Protein AF-A0A936GNW3-F1 (afdb_monomer)

pLDDT: mean 88.38, std 9.4, range [48.5, 98.0]

Foldseek 3Di:
DVQLVVLVVVLVVVLVVLCVVLVDDCPPPLNVVLLVVLLQLLLPLQQPCCPAPVPDDPVRSVVSSVVSVVVSQVVCVVVVVHDDDPSSVVSSVSSSPSSNSSNNVVVVVVVVVVVPDD

Mean predicted aligned error: 5.16 Å

Structure (mmCIF, N/CA/C/O backbone):
data_AF-A0A936GNW3-F1
#
_entry.id   AF-A0A936GNW3-F1
#
loop_
_atom_site.group_PDB
_atom_site.id
_atom_site.type_symbol
_atom_site.label_atom_id
_atom_site.label_alt_id
_atom_site.label_comp_id
_atom_site.label_asym_id
_atom_site.label_entity_id
_atom_site.label_seq_id
_atom_site.pdbx_PDB_ins_code
_atom_site.Cartn_x
_atom_site.Cartn_y
_atom_site.Cartn_z
_atom_site.occupancy
_atom_site.B_iso_or_equiv
_atom_site.auth_seq_id
_atom_site.auth_comp_id
_atom_site.auth_asym_id
_atom_site.auth_atom_id
_atom_site.pdbx_PDB_model_num
ATOM 1 N N . MET A 1 1 ? -6.282 -8.555 16.806 1.00 75.00 1 MET A N 1
ATOM 2 C CA . MET A 1 1 ? -5.176 -9.126 16.009 1.00 75.00 1 MET A CA 1
ATOM 3 C C . MET A 1 1 ? -5.662 -10.049 14.905 1.00 75.00 1 MET A C 1
ATOM 5 O O . MET A 1 1 ? -5.214 -9.851 13.790 1.00 75.00 1 MET A O 1
ATOM 9 N N . LYS A 1 2 ? -6.605 -10.975 15.163 1.00 85.81 2 LYS A N 1
ATOM 10 C CA . LYS A 1 2 ? -7.101 -11.951 14.169 1.00 85.81 2 LYS A CA 1
ATOM 11 C C . LYS A 1 2 ? -7.364 -11.356 12.775 1.00 85.81 2 LYS A C 1
ATOM 13 O O . LYS A 1 2 ? -6.786 -11.836 11.815 1.00 85.81 2 LYS A O 1
ATOM 18 N N . PHE A 1 3 ? -8.138 -10.273 12.666 1.00 90.50 3 PHE A N 1
ATOM 19 C CA . PHE A 1 3 ? -8.446 -9.657 11.365 1.00 90.50 3 PHE A CA 1
ATOM 20 C C . PHE A 1 3 ? -7.242 -9.020 10.659 1.00 90.50 3 PHE A C 1
ATOM 22 O O . PHE A 1 3 ? -7.114 -9.160 9.450 1.00 90.50 3 PHE A O 1
ATOM 29 N N . VAL A 1 4 ? -6.331 -8.378 11.399 1.00 92.56 4 VAL A N 1
ATOM 30 C CA . VAL A 1 4 ? -5.089 -7.819 10.832 1.00 92.56 4 VAL A CA 1
ATOM 31 C C . VAL A 1 4 ? -4.198 -8.947 10.311 1.00 92.56 4 VAL A C 1
ATOM 33 O O . VAL A 1 4 ? -3.705 -8.878 9.192 1.00 92.56 4 VAL A O 1
ATOM 36 N N . SER A 1 5 ? -4.045 -10.021 11.092 1.00 93.81 5 SER A N 1
ATOM 37 C CA . SER A 1 5 ? -3.288 -11.208 10.686 1.00 93.81 5 SER A CA 1
ATOM 38 C C . SER A 1 5 ? -3.907 -11.884 9.462 1.00 93.81 5 SER A C 1
ATOM 40 O O . SER A 1 5 ? -3.181 -12.239 8.542 1.00 93.81 5 SER A O 1
ATOM 42 N N . ILE A 1 6 ? -5.238 -12.008 9.410 1.00 95.25 6 ILE A N 1
ATOM 43 C CA . ILE A 1 6 ? -5.952 -12.542 8.241 1.00 95.25 6 ILE A CA 1
ATOM 44 C C . ILE A 1 6 ? -5.699 -11.658 7.017 1.00 95.25 6 ILE A C 1
ATOM 46 O O . ILE A 1 6 ? -5.341 -12.184 5.971 1.00 95.25 6 ILE A O 1
ATOM 50 N N . ALA A 1 7 ? -5.811 -10.333 7.138 1.00 95.56 7 ALA A N 1
ATOM 51 C CA . ALA A 1 7 ? -5.560 -9.414 6.028 1.00 95.56 7 ALA A CA 1
ATOM 52 C C . ALA A 1 7 ? -4.109 -9.478 5.519 1.00 95.56 7 ALA A C 1
ATOM 54 O O . ALA A 1 7 ? -3.871 -9.390 4.315 1.00 95.56 7 ALA A O 1
ATOM 55 N N . LEU A 1 8 ? -3.135 -9.680 6.412 1.00 95.50 8 LEU A N 1
ATOM 56 C CA . LEU A 1 8 ? -1.741 -9.907 6.030 1.00 95.50 8 LEU A CA 1
ATOM 57 C C . LEU A 1 8 ? -1.560 -11.246 5.305 1.00 95.50 8 LEU A C 1
ATOM 59 O O . LEU A 1 8 ? -0.960 -11.275 4.238 1.00 95.50 8 LEU A O 1
ATOM 63 N N . VAL A 1 9 ? -2.103 -12.344 5.834 1.00 96.56 9 VAL A N 1
ATOM 64 C CA . VAL A 1 9 ? -1.969 -13.676 5.216 1.00 96.56 9 VAL A CA 1
ATOM 65 C C . VAL A 1 9 ? -2.674 -13.735 3.863 1.00 96.56 9 VAL A C 1
ATOM 67 O O . VAL A 1 9 ? -2.085 -14.182 2.884 1.00 96.56 9 VAL A O 1
ATOM 70 N N . VAL A 1 10 ? -3.912 -13.246 3.785 1.00 96.38 10 VAL A N 1
ATOM 71 C CA . VAL A 1 10 ? -4.685 -13.193 2.536 1.00 96.38 10 VAL A CA 1
ATOM 72 C C . VAL A 1 10 ? -3.960 -12.341 1.502 1.00 96.38 10 VAL A C 1
ATOM 74 O O . VAL A 1 10 ? -3.841 -12.756 0.354 1.00 96.38 10 VAL A O 1
ATOM 77 N N . GLY A 1 11 ? -3.414 -11.190 1.897 1.00 95.81 11 GLY A N 1
ATOM 78 C CA . GLY A 1 11 ? -2.621 -10.379 0.982 1.00 95.81 11 GLY A CA 1
ATOM 79 C C . GLY A 1 11 ? -1.290 -11.020 0.586 1.00 95.81 11 GLY A C 1
ATOM 80 O O . GLY A 1 11 ? -0.865 -10.870 -0.547 1.00 95.81 11 GLY A O 1
ATOM 81 N N . LEU A 1 12 ? -0.641 -11.821 1.427 1.00 95.50 12 LEU A N 1
ATOM 82 C CA . LEU A 1 12 ? 0.534 -12.582 0.982 1.00 95.50 12 LEU A CA 1
ATOM 83 C C . LEU A 1 12 ? 0.163 -13.661 -0.047 1.00 95.50 12 LEU A C 1
ATOM 85 O O . LEU A 1 12 ? 0.873 -13.843 -1.035 1.00 95.50 12 LEU A O 1
ATOM 89 N N . ILE A 1 13 ? -0.974 -14.336 0.142 1.00 96.62 13 ILE A N 1
ATOM 90 C CA . ILE A 1 13 ? -1.494 -15.322 -0.816 1.00 96.62 13 ILE A CA 1
ATOM 91 C C . ILE A 1 13 ? -1.839 -14.644 -2.147 1.00 96.62 13 ILE A C 1
ATOM 93 O O . ILE A 1 13 ? -1.422 -15.108 -3.204 1.00 96.62 13 ILE A O 1
ATOM 97 N N . LEU A 1 14 ? -2.573 -13.531 -2.114 1.00 95.25 14 LEU A N 1
ATOM 98 C CA . LEU A 1 14 ? -2.923 -12.781 -3.322 1.00 95.25 14 LEU A CA 1
ATOM 99 C C . LEU A 1 14 ? -1.684 -12.203 -4.006 1.00 95.25 14 LEU A C 1
ATOM 101 O O . LEU A 1 14 ? -1.590 -12.257 -5.229 1.00 95.25 14 LEU A O 1
ATOM 105 N N . LEU A 1 15 ? -0.711 -11.726 -3.228 1.00 93.81 15 LEU A N 1
ATOM 106 C CA . LEU A 1 15 ? 0.561 -11.234 -3.739 1.00 93.81 15 LEU A CA 1
ATOM 107 C C . LEU A 1 15 ? 1.259 -12.320 -4.566 1.00 93.81 15 LEU A C 1
ATOM 109 O O . LEU A 1 15 ? 1.669 -12.036 -5.684 1.00 93.81 15 LEU A O 1
ATOM 113 N N . TYR A 1 16 ? 1.318 -13.565 -4.084 1.00 93.31 16 TYR A N 1
ATOM 114 C CA . TYR A 1 16 ? 1.871 -14.684 -4.858 1.00 93.31 16 TYR A CA 1
ATOM 115 C C . TYR A 1 16 ? 1.215 -14.824 -6.244 1.00 93.31 16 TYR A C 1
ATOM 117 O O . TYR A 1 16 ? 1.916 -14.923 -7.253 1.00 93.31 16 TYR A O 1
ATOM 125 N N . PHE A 1 17 ? -0.118 -14.762 -6.317 1.00 94.44 17 PHE A N 1
ATOM 126 C CA . PHE A 1 17 ? -0.837 -14.842 -7.592 1.00 94.44 17 PHE A CA 1
ATOM 127 C C . PHE A 1 17 ? -0.594 -13.628 -8.491 1.00 94.44 17 PHE A C 1
ATOM 129 O O . PHE A 1 17 ? -0.414 -13.797 -9.694 1.00 94.44 17 PHE A O 1
ATOM 136 N N . VAL A 1 18 ? -0.553 -12.418 -7.926 1.00 93.19 18 VAL A N 1
ATOM 137 C CA . VAL A 1 18 ? -0.265 -11.185 -8.675 1.00 93.19 18 VAL A CA 1
ATOM 138 C C . VAL A 1 18 ? 1.125 -11.256 -9.306 1.00 93.19 18 VAL A C 1
ATOM 140 O O . VAL A 1 18 ? 1.280 -10.939 -10.481 1.00 93.19 18 VAL A O 1
ATOM 143 N N . ILE A 1 19 ? 2.126 -11.731 -8.564 1.00 90.88 19 ILE A N 1
ATOM 144 C CA . ILE A 1 19 ? 3.499 -11.891 -9.061 1.00 90.88 19 ILE A CA 1
ATOM 145 C C . ILE A 1 19 ? 3.548 -12.892 -10.206 1.00 90.88 19 ILE A C 1
ATOM 147 O O . ILE A 1 19 ? 4.131 -12.604 -11.249 1.00 90.88 19 ILE A O 1
ATOM 151 N N . ALA A 1 20 ? 2.922 -14.055 -10.016 1.00 91.12 20 ALA A N 1
ATOM 152 C CA . ALA A 1 20 ? 2.885 -15.103 -11.026 1.00 91.12 20 ALA A CA 1
ATOM 153 C C . ALA A 1 20 ? 2.166 -14.635 -12.303 1.00 91.12 20 ALA A C 1
ATOM 155 O O . ALA A 1 20 ? 2.641 -14.896 -13.407 1.00 91.12 20 A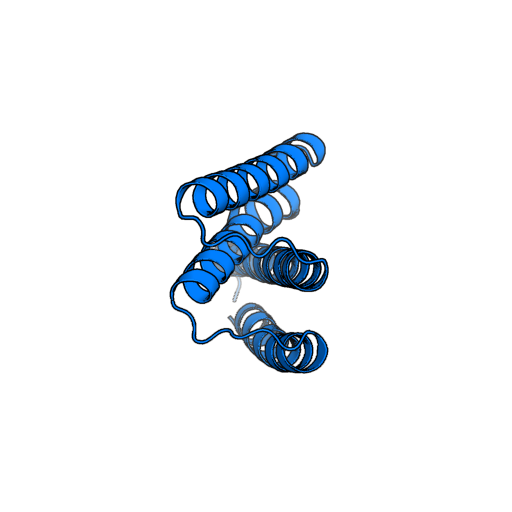LA A O 1
ATOM 156 N N . ALA A 1 21 ? 1.054 -13.909 -12.160 1.00 92.06 21 ALA A N 1
ATOM 157 C CA . ALA A 1 21 ? 0.267 -13.401 -13.280 1.00 92.06 21 ALA A CA 1
ATOM 158 C C . ALA A 1 21 ? 0.990 -12.290 -14.055 1.00 92.06 21 ALA A C 1
ATOM 160 O O . ALA A 1 21 ? 0.963 -12.277 -15.284 1.00 92.06 21 ALA A O 1
ATOM 161 N N . LEU A 1 22 ? 1.648 -11.374 -13.341 1.00 89.06 22 LEU A N 1
ATOM 162 C CA . LEU A 1 22 ? 2.309 -10.200 -13.916 1.00 89.06 22 LEU A CA 1
ATOM 163 C C . LEU A 1 22 ? 3.790 -10.431 -14.250 1.00 89.06 22 LEU A C 1
ATOM 165 O O . LEU A 1 22 ? 4.434 -9.543 -14.800 1.00 89.06 22 LEU A O 1
ATOM 169 N N . LYS A 1 23 ? 4.332 -11.616 -13.932 1.00 87.19 23 LYS A N 1
ATOM 170 C CA . LYS A 1 23 ? 5.737 -12.008 -14.153 1.00 87.19 23 LYS A CA 1
ATOM 171 C C . LYS A 1 23 ? 6.736 -11.008 -13.555 1.00 87.19 23 LYS A C 1
ATOM 173 O O . LYS A 1 23 ? 7.749 -10.680 -14.170 1.00 87.19 23 LYS A O 1
ATOM 178 N N . ILE A 1 24 ? 6.435 -10.515 -12.355 1.00 83.38 24 ILE A N 1
ATOM 179 C CA . ILE A 1 24 ? 7.248 -9.503 -11.671 1.00 83.38 24 ILE A CA 1
ATOM 180 C C . ILE A 1 24 ? 8.416 -10.166 -10.943 1.00 83.38 24 ILE A C 1
ATOM 182 O O . ILE A 1 24 ? 8.227 -11.128 -10.201 1.00 83.38 24 ILE A O 1
ATOM 186 N N . ASP A 1 25 ? 9.616 -9.614 -11.106 1.00 81.50 25 ASP A N 1
ATOM 187 C CA . ASP A 1 25 ? 10.775 -10.002 -10.306 1.00 81.50 25 ASP A CA 1
ATOM 188 C C . ASP A 1 25 ? 10.827 -9.183 -9.009 1.00 81.50 25 ASP A C 1
ATOM 190 O O . ASP A 1 25 ? 11.201 -8.010 -8.997 1.00 81.50 25 ASP A O 1
ATOM 194 N N . LEU A 1 26 ? 10.405 -9.809 -7.912 1.00 72.19 26 LEU A N 1
ATOM 195 C CA . LEU A 1 26 ? 10.314 -9.177 -6.594 1.00 72.19 26 LEU A CA 1
ATOM 196 C C . LEU A 1 26 ? 11.597 -9.259 -5.774 1.00 72.19 26 LEU A C 1
ATOM 198 O O . LEU A 1 26 ? 11.722 -8.549 -4.779 1.00 72.19 26 LEU A O 1
ATOM 202 N N . PHE A 1 27 ? 12.531 -10.128 -6.159 1.00 74.62 27 PHE A N 1
ATOM 203 C CA . PHE A 1 27 ? 13.776 -10.305 -5.414 1.00 74.62 27 PHE A CA 1
ATOM 204 C C . PHE A 1 27 ? 14.831 -9.257 -5.779 1.00 74.62 27 PHE A C 1
ATOM 206 O O . PHE A 1 27 ? 15.899 -9.221 -5.169 1.00 74.62 27 PHE A O 1
ATOM 213 N N . ASN A 1 28 ? 14.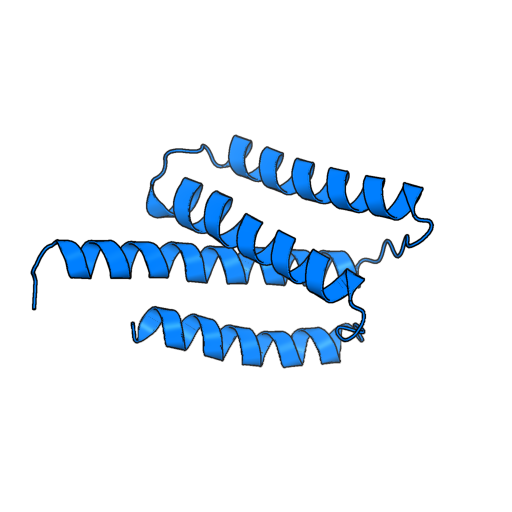512 -8.345 -6.702 1.00 83.06 28 ASN A N 1
ATOM 214 C CA . ASN A 1 28 ? 15.249 -7.102 -6.853 1.00 83.06 28 ASN A CA 1
ATOM 215 C C . ASN A 1 28 ? 15.013 -6.197 -5.627 1.00 83.06 28 ASN A C 1
ATOM 217 O O . ASN A 1 28 ? 13.877 -5.867 -5.278 1.00 83.06 28 ASN A O 1
ATOM 221 N N . TRP A 1 29 ? 16.107 -5.755 -5.005 1.00 83.94 29 TRP A N 1
ATOM 222 C CA . TRP A 1 29 ? 16.105 -4.825 -3.876 1.00 83.94 29 TRP A CA 1
ATOM 223 C C . TRP A 1 29 ? 15.293 -3.552 -4.150 1.00 83.94 29 TRP A C 1
ATOM 225 O O . TRP A 1 29 ? 14.554 -3.084 -3.284 1.00 83.94 29 TRP A O 1
ATOM 235 N N . GLU A 1 30 ? 15.370 -3.025 -5.372 1.00 82.81 30 GLU A N 1
ATOM 236 C CA . GLU A 1 30 ? 14.605 -1.846 -5.786 1.00 82.81 30 GLU A CA 1
ATOM 237 C C . GLU A 1 30 ? 13.102 -2.114 -5.760 1.00 82.81 30 GLU A C 1
ATOM 239 O O . GLU A 1 30 ? 12.348 -1.314 -5.204 1.00 82.81 30 GLU A O 1
ATOM 244 N N . MET A 1 31 ? 12.661 -3.267 -6.276 1.00 85.75 31 MET A N 1
ATOM 245 C CA . MET A 1 31 ? 11.247 -3.641 -6.243 1.00 85.75 31 MET A CA 1
ATOM 246 C C . MET A 1 31 ? 10.747 -3.836 -4.822 1.00 85.75 31 MET A C 1
ATOM 248 O O . MET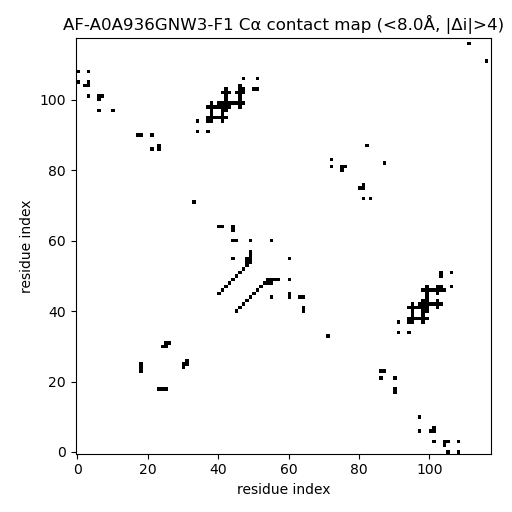 A 1 31 ? 9.616 -3.461 -4.523 1.00 85.75 31 MET A O 1
ATOM 252 N N . LEU A 1 32 ? 11.570 -4.371 -3.922 1.00 88.25 32 LEU A N 1
ATOM 253 C CA . LEU A 1 32 ? 11.193 -4.537 -2.521 1.00 88.25 32 LEU A CA 1
ATOM 254 C C . LEU A 1 32 ? 10.973 -3.174 -1.841 1.00 88.25 32 LEU A C 1
ATOM 256 O O . LEU A 1 32 ? 9.973 -2.994 -1.141 1.00 88.25 32 LEU A O 1
ATOM 260 N N . ILE A 1 33 ? 11.839 -2.192 -2.118 1.00 88.00 33 ILE A N 1
ATOM 261 C CA . ILE A 1 33 ? 11.674 -0.809 -1.645 1.00 88.00 33 ILE A CA 1
ATOM 262 C C . ILE A 1 33 ? 10.389 -0.188 -2.206 1.00 88.00 33 ILE A C 1
ATOM 264 O O . ILE A 1 33 ? 9.570 0.299 -1.425 1.00 88.00 33 ILE A O 1
ATOM 268 N N . HIS A 1 34 ? 10.169 -0.261 -3.522 1.00 88.44 34 HIS A N 1
ATOM 269 C CA . HIS A 1 34 ? 8.956 0.248 -4.176 1.00 88.44 34 HIS A CA 1
ATOM 270 C C . HIS A 1 34 ? 7.691 -0.368 -3.571 1.00 88.44 34 HIS A C 1
ATOM 272 O O . HIS A 1 34 ? 6.732 0.323 -3.224 1.00 88.44 34 HIS A O 1
ATOM 278 N N . SER A 1 35 ? 7.705 -1.685 -3.378 1.00 91.31 35 SER A N 1
ATOM 279 C CA . SER A 1 35 ? 6.606 -2.437 -2.770 1.00 91.31 35 SER A CA 1
ATOM 280 C C . SER A 1 35 ? 6.319 -1.954 -1.352 1.00 91.31 35 SER A C 1
ATOM 282 O O . SER A 1 35 ? 5.162 -1.719 -1.002 1.00 91.31 35 SER A O 1
ATOM 284 N N . GLY A 1 36 ? 7.368 -1.754 -0.550 1.00 92.56 36 GLY A N 1
ATOM 285 C CA . GLY A 1 36 ? 7.266 -1.224 0.805 1.00 92.56 36 GLY A CA 1
ATOM 286 C C . GLY A 1 36 ? 6.677 0.185 0.832 1.00 92.56 36 GLY A C 1
ATOM 287 O O . GLY A 1 36 ? 5.699 0.423 1.541 1.00 92.56 36 GLY A O 1
ATOM 288 N N . ILE A 1 37 ? 7.210 1.106 0.024 1.00 92.44 37 ILE A N 1
ATOM 289 C CA . ILE A 1 37 ? 6.721 2.490 -0.062 1.00 92.44 37 ILE A CA 1
ATOM 290 C C . ILE A 1 37 ? 5.243 2.508 -0.449 1.00 92.44 37 ILE A C 1
ATOM 292 O O . ILE A 1 37 ? 4.444 3.163 0.222 1.00 92.44 37 ILE A O 1
ATOM 296 N N . ARG A 1 38 ? 4.845 1.755 -1.480 1.00 93.94 38 ARG A N 1
ATOM 297 C CA . ARG A 1 38 ? 3.454 1.699 -1.958 1.00 93.94 38 ARG A CA 1
ATOM 298 C C . ARG A 1 38 ? 2.521 1.079 -0.921 1.00 93.94 38 ARG A C 1
ATOM 300 O O . ARG A 1 38 ? 1.442 1.614 -0.674 1.00 93.94 38 ARG A O 1
ATOM 307 N N . PHE A 1 39 ? 2.956 0.020 -0.241 1.00 96.81 39 PHE A N 1
ATOM 308 C CA . PHE A 1 39 ? 2.204 -0.569 0.865 1.00 96.81 39 PHE A CA 1
ATOM 309 C C . PHE A 1 39 ? 1.989 0.428 2.009 1.00 96.81 39 PHE A C 1
ATOM 311 O O . PHE A 1 39 ? 0.854 0.649 2.427 1.00 96.81 39 PHE A O 1
ATOM 318 N N . PHE A 1 40 ? 3.050 1.076 2.500 1.00 96.25 40 PHE A N 1
ATOM 319 C CA . PHE A 1 40 ? 2.944 2.023 3.614 1.00 96.25 40 PHE A CA 1
ATOM 320 C C . PHE A 1 40 ? 2.205 3.308 3.234 1.00 96.25 40 PHE A C 1
ATOM 322 O O . PHE A 1 40 ? 1.467 3.854 4.053 1.00 96.25 40 PHE A O 1
ATOM 329 N N . THR A 1 41 ? 2.325 3.749 1.984 1.00 95.75 41 THR A N 1
ATOM 330 C CA . THR A 1 41 ? 1.520 4.836 1.412 1.00 95.75 41 THR A CA 1
ATOM 331 C C . THR A 1 41 ? 0.036 4.492 1.506 1.00 95.75 41 THR A C 1
ATOM 333 O O . THR A 1 41 ? -0.748 5.266 2.059 1.00 95.75 41 THR A O 1
ATOM 336 N N . GLY A 1 42 ? -0.349 3.297 1.051 1.00 96.56 42 GLY A N 1
ATOM 337 C CA . GLY A 1 42 ? -1.715 2.799 1.179 1.00 96.56 42 GLY A CA 1
ATOM 338 C C . GLY A 1 42 ? -2.148 2.713 2.639 1.00 96.56 42 GLY A C 1
ATOM 339 O O . GLY A 1 42 ? -3.203 3.221 3.006 1.00 96.56 42 GLY A O 1
ATOM 340 N N . PHE A 1 43 ? -1.304 2.141 3.496 1.00 97.44 43 PHE A N 1
ATOM 341 C CA . PHE A 1 43 ? -1.565 1.968 4.923 1.00 97.44 43 PHE A CA 1
ATOM 342 C C . PHE A 1 43 ? -1.847 3.291 5.636 1.00 97.44 43 PHE A C 1
ATOM 344 O O . PHE A 1 43 ? -2.881 3.427 6.288 1.00 97.44 43 PHE A O 1
ATOM 351 N N . ILE A 1 44 ? -0.955 4.274 5.502 1.00 96.12 44 ILE A N 1
ATOM 352 C CA . ILE A 1 44 ? -1.020 5.527 6.256 1.00 96.12 44 ILE A CA 1
ATOM 353 C C . ILE A 1 44 ? -2.028 6.489 5.623 1.00 96.12 44 ILE A C 1
ATOM 355 O O . ILE A 1 44 ? -2.914 6.987 6.315 1.00 96.12 44 ILE A O 1
ATOM 359 N N . ILE A 1 45 ? -1.916 6.763 4.322 1.00 95.38 45 ILE A N 1
ATOM 360 C CA . ILE A 1 45 ? -2.696 7.832 3.680 1.00 95.38 45 ILE A CA 1
ATOM 361 C C . ILE A 1 45 ? -4.131 7.376 3.429 1.00 95.38 45 ILE A C 1
ATOM 363 O O . 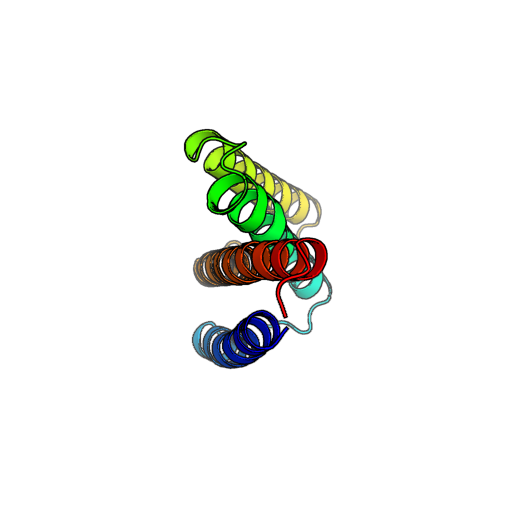ILE A 1 45 ? -5.074 8.098 3.761 1.00 95.38 45 ILE A O 1
ATOM 367 N N . LEU A 1 46 ? -4.311 6.179 2.863 1.00 95.00 46 LEU A N 1
ATOM 368 C CA . LEU A 1 46 ? -5.641 5.670 2.530 1.00 95.00 46 LEU A CA 1
ATOM 369 C C . LEU A 1 46 ? -6.281 4.955 3.720 1.00 95.00 46 LEU A C 1
ATOM 371 O O . LEU A 1 46 ? -7.380 5.321 4.121 1.00 95.00 46 LEU A O 1
ATOM 375 N N . GLY A 1 47 ? -5.598 3.974 4.310 1.00 94.75 47 GLY A N 1
ATOM 376 C CA . GLY A 1 47 ? -6.128 3.162 5.406 1.00 94.75 47 GLY A CA 1
ATOM 377 C C . GLY A 1 47 ? -6.439 3.981 6.654 1.00 94.75 47 GLY A C 1
ATOM 378 O O . GLY A 1 47 ? -7.576 4.002 7.124 1.00 94.75 47 GLY A O 1
ATOM 379 N N . ILE A 1 48 ? -5.432 4.678 7.181 1.00 94.88 48 ILE A N 1
ATOM 380 C CA . ILE A 1 48 ? -5.576 5.472 8.406 1.00 94.88 48 ILE A CA 1
ATOM 381 C C . ILE A 1 48 ? -6.183 6.842 8.103 1.00 94.88 48 ILE A C 1
ATOM 383 O O . ILE A 1 48 ? -7.210 7.194 8.677 1.00 94.88 48 ILE A O 1
ATOM 387 N N . GLY A 1 49 ? -5.555 7.621 7.221 1.00 92.69 49 GLY A N 1
ATOM 388 C CA . GLY A 1 49 ? -5.893 9.029 7.009 1.00 92.69 49 GLY A CA 1
ATOM 389 C C . GLY A 1 49 ? -7.274 9.255 6.395 1.00 92.69 49 GLY A C 1
ATOM 390 O O . GLY A 1 49 ? -8.032 10.097 6.884 1.00 92.69 49 GLY A O 1
ATOM 391 N N . TYR A 1 50 ? -7.600 8.506 5.339 1.00 93.38 50 TYR A N 1
ATOM 392 C CA . TYR A 1 50 ? -8.875 8.625 4.632 1.00 93.38 50 TYR A CA 1
ATOM 393 C C . TYR A 1 50 ? -9.965 7.718 5.217 1.00 93.38 50 TYR A C 1
ATOM 395 O O . TYR A 1 50 ? -10.958 8.229 5.725 1.00 93.38 50 TYR A O 1
ATOM 403 N N . PHE A 1 51 ? -9.794 6.392 5.175 1.00 92.19 51 PHE A N 1
ATOM 404 C CA . PHE A 1 51 ? -10.863 5.443 5.509 1.00 92.19 51 PHE A CA 1
ATOM 405 C C . PHE A 1 51 ? -11.210 5.386 6.997 1.00 92.19 51 PHE A C 1
ATOM 407 O O . PHE A 1 51 ? -12.368 5.157 7.338 1.00 92.19 51 PHE A O 1
ATOM 414 N N . TYR A 1 52 ? -10.229 5.534 7.890 1.00 92.81 52 TYR A N 1
ATOM 415 C CA . TYR A 1 52 ? -10.477 5.427 9.326 1.00 92.81 52 TYR A CA 1
ATOM 416 C C . TYR A 1 52 ? -10.709 6.791 9.991 1.00 92.81 52 TYR A C 1
ATOM 418 O O . TYR A 1 52 ? -11.790 7.054 10.517 1.00 92.81 52 TYR A O 1
ATOM 426 N N . GLU A 1 53 ? -9.705 7.671 9.977 1.00 90.56 53 GLU A N 1
ATOM 427 C CA . GLU A 1 53 ? -9.756 8.964 10.672 1.00 90.56 53 GLU A CA 1
ATOM 428 C C . GLU A 1 53 ? -10.625 9.998 9.942 1.00 90.56 53 GLU A C 1
ATOM 430 O O . GLU A 1 53 ? -11.035 10.976 10.561 1.00 90.56 53 GLU A O 1
ATOM 435 N N . HIS A 1 54 ? -10.880 9.818 8.639 1.00 91.25 54 HIS A N 1
ATOM 436 C CA . HIS A 1 54 ? -11.584 10.787 7.785 1.00 91.25 54 HIS A CA 1
ATOM 437 C C . HIS A 1 54 ? -10.981 12.209 7.842 1.00 91.25 54 HIS A C 1
ATOM 439 O O . HIS A 1 54 ? -11.664 13.202 7.594 1.00 91.25 54 HIS A O 1
ATOM 445 N N . LYS A 1 55 ? -9.685 12.316 8.169 1.00 90.06 55 LYS A N 1
ATOM 446 C CA . LYS A 1 55 ? -8.961 13.590 8.332 1.00 90.06 55 LYS A CA 1
ATOM 447 C C . LYS A 1 55 ? -8.468 14.166 7.011 1.00 90.06 55 LYS A C 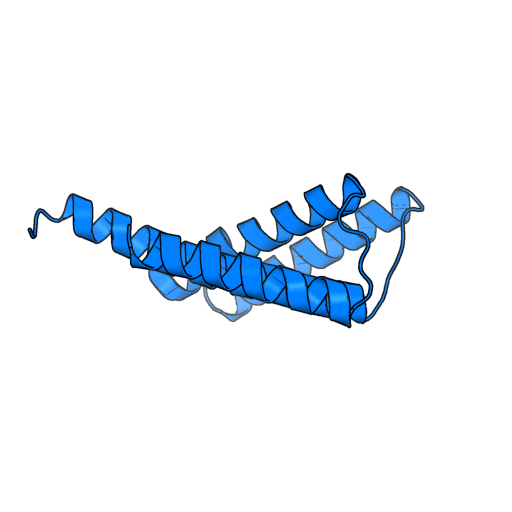1
ATOM 449 O O . LYS A 1 55 ? -8.242 15.369 6.913 1.00 90.06 55 LYS A O 1
ATOM 454 N N . ILE A 1 56 ? -8.283 13.314 6.007 1.00 89.69 56 ILE A N 1
ATOM 455 C CA . ILE A 1 56 ? -7.826 13.704 4.674 1.00 89.69 56 ILE A CA 1
ATOM 456 C C . ILE A 1 56 ? -8.984 13.491 3.704 1.00 89.69 56 ILE A C 1
ATOM 458 O O . ILE A 1 56 ? -9.609 12.436 3.708 1.00 89.69 56 ILE A O 1
ATOM 462 N N . GLN A 1 57 ? -9.290 14.482 2.867 1.00 90.75 57 GLN A N 1
ATOM 463 C CA . GLN A 1 57 ? -10.300 14.317 1.820 1.00 90.75 57 GLN A CA 1
ATOM 464 C C . GLN A 1 57 ? -9.807 13.340 0.749 1.00 90.75 57 GLN A C 1
ATOM 466 O O . GLN A 1 57 ? -8.640 13.396 0.369 1.00 90.75 57 GLN A O 1
ATOM 471 N N . LEU A 1 58 ? -10.712 12.542 0.166 1.00 87.06 58 LEU A N 1
ATOM 472 C CA . LEU A 1 58 ? -10.369 11.576 -0.889 1.00 87.06 58 LEU A CA 1
ATOM 473 C C . LEU A 1 58 ? -9.546 12.205 -2.021 1.00 87.06 58 LEU A C 1
ATOM 475 O O . LEU A 1 58 ? -8.553 11.629 -2.450 1.00 87.06 58 LEU A O 1
ATOM 479 N N . LYS A 1 59 ? -9.929 13.406 -2.477 1.00 91.75 59 LYS A N 1
ATOM 480 C CA . LYS A 1 59 ? -9.204 14.132 -3.532 1.00 91.75 59 LYS A CA 1
ATOM 481 C C . LYS A 1 59 ? -7.746 14.383 -3.144 1.00 91.75 59 LYS A C 1
ATOM 483 O O . LYS A 1 59 ? -6.852 14.130 -3.939 1.00 91.75 59 LYS A O 1
ATOM 488 N N . ILE A 1 60 ? -7.515 14.839 -1.913 1.00 91.69 60 ILE A N 1
ATOM 489 C CA . ILE A 1 60 ? -6.173 15.106 -1.386 1.00 91.69 60 ILE A CA 1
ATOM 490 C C . ILE A 1 60 ? -5.398 13.794 -1.249 1.00 91.69 60 ILE A C 1
ATOM 492 O O . ILE A 1 60 ? -4.249 13.731 -1.667 1.00 91.69 60 ILE A O 1
ATOM 496 N N . SER A 1 61 ? -6.025 12.732 -0.740 1.00 89.06 61 SER A N 1
ATOM 497 C CA . SER A 1 61 ? -5.393 11.414 -0.645 1.00 89.06 61 SER A CA 1
ATOM 498 C C . SER A 1 61 ? -4.982 10.869 -2.012 1.00 89.06 61 SER A C 1
ATOM 500 O O . SER A 1 61 ? -3.876 10.358 -2.146 1.00 89.06 61 SER A O 1
ATOM 502 N N . ILE A 1 62 ? -5.826 11.023 -3.037 1.00 91.38 62 ILE A N 1
ATOM 503 C CA . ILE A 1 62 ? -5.494 10.643 -4.415 1.00 91.38 62 ILE A CA 1
ATOM 504 C C . ILE A 1 62 ? -4.308 11.469 -4.922 1.00 91.38 62 ILE A C 1
ATOM 506 O O . ILE A 1 62 ? -3.369 10.890 -5.457 1.00 91.38 62 ILE A O 1
ATOM 510 N N . TYR A 1 63 ? -4.299 12.790 -4.714 1.00 92.81 63 TYR A N 1
ATOM 511 C CA . TYR A 1 63 ? -3.165 13.627 -5.119 1.00 92.81 63 TYR A CA 1
ATOM 512 C C . TYR A 1 63 ? -1.869 13.266 -4.395 1.00 92.81 63 TYR A C 1
ATOM 514 O O . TYR A 1 63 ? -0.817 13.265 -5.023 1.00 92.81 63 TYR A O 1
ATOM 522 N N . LEU A 1 64 ? -1.927 12.919 -3.108 1.00 91.25 64 LEU A N 1
ATOM 523 C CA . LEU A 1 64 ? -0.757 12.464 -2.358 1.00 91.25 64 LEU A CA 1
ATOM 524 C C . LEU A 1 64 ? -0.235 11.126 -2.885 1.00 91.25 64 LEU A C 1
ATOM 526 O O . LEU A 1 64 ? 0.965 10.984 -3.089 1.00 91.25 64 LEU A O 1
ATOM 530 N N . VAL A 1 65 ? -1.123 10.162 -3.142 1.00 92.56 65 VAL A N 1
ATOM 531 C CA . VAL A 1 65 ? -0.744 8.854 -3.699 1.00 92.56 65 VAL A CA 1
ATOM 532 C C . VAL A 1 65 ? -0.144 9.011 -5.096 1.00 92.56 65 VAL A C 1
ATOM 534 O O . VAL A 1 65 ? 0.921 8.460 -5.357 1.00 92.56 65 VAL A O 1
ATOM 537 N N . LEU A 1 66 ? -0.787 9.789 -5.972 1.00 90.38 66 LEU A N 1
ATOM 538 C CA . LEU A 1 66 ? -0.277 10.071 -7.316 1.00 90.38 66 LEU A CA 1
ATOM 539 C C . LEU A 1 66 ? 1.045 10.839 -7.268 1.00 90.38 66 LEU A C 1
ATOM 541 O O . LEU A 1 66 ? 1.959 10.512 -8.012 1.00 90.38 66 LEU A O 1
ATOM 545 N N . GLY A 1 67 ? 1.167 11.827 -6.381 1.00 90.06 67 GLY A N 1
ATOM 546 C CA . GLY A 1 67 ? 2.398 12.591 -6.198 1.00 90.06 67 GLY A CA 1
ATOM 547 C C . GLY A 1 67 ? 3.561 11.719 -5.731 1.00 90.06 67 GLY A C 1
ATOM 548 O O . GLY A 1 67 ? 4.665 11.861 -6.245 1.00 90.06 67 GLY A O 1
ATOM 549 N N . LEU A 1 68 ? 3.312 10.782 -4.810 1.00 89.25 68 LEU A N 1
ATOM 550 C CA . LEU A 1 68 ? 4.317 9.814 -4.367 1.00 89.25 68 LEU A CA 1
ATOM 551 C C . LEU A 1 68 ? 4.705 8.843 -5.483 1.00 89.25 68 LEU A C 1
ATOM 553 O O . LEU A 1 68 ? 5.891 8.605 -5.662 1.00 89.25 68 LEU A O 1
ATOM 557 N N . PHE A 1 69 ? 3.739 8.343 -6.259 1.00 85.88 69 PHE A N 1
ATOM 558 C CA . PHE A 1 69 ? 4.015 7.506 -7.434 1.00 85.88 69 PHE A CA 1
ATOM 559 C C . PHE A 1 69 ? 4.871 8.231 -8.472 1.00 85.88 69 PHE A C 1
ATOM 561 O O . PHE A 1 69 ? 5.879 7.703 -8.916 1.00 85.88 69 PHE A O 1
ATOM 568 N N . LEU A 1 70 ? 4.510 9.467 -8.818 1.00 85.62 70 LEU A N 1
ATOM 569 C CA . LEU A 1 70 ? 5.269 10.255 -9.786 1.00 85.62 70 LEU A CA 1
ATOM 570 C C . LEU A 1 70 ? 6.675 10.583 -9.275 1.00 85.62 70 LEU A C 1
ATOM 572 O O . LEU A 1 70 ? 7.618 10.590 -10.057 1.00 85.62 70 LEU A O 1
ATOM 576 N N . ALA A 1 71 ? 6.833 10.858 -7.979 1.00 86.56 71 ALA A N 1
ATOM 577 C CA . ALA A 1 71 ? 8.149 11.089 -7.391 1.00 86.56 71 ALA A CA 1
ATOM 578 C C . ALA A 1 71 ? 9.038 9.835 -7.467 1.00 86.56 71 ALA A C 1
ATOM 580 O O . ALA A 1 71 ? 10.219 9.953 -7.784 1.00 86.56 71 ALA A O 1
ATOM 581 N N . ASP A 1 72 ? 8.461 8.661 -7.211 1.00 82.56 72 ASP A N 1
ATOM 582 C CA . ASP A 1 72 ? 9.096 7.343 -7.343 1.00 82.56 72 ASP A CA 1
ATOM 583 C C . ASP A 1 72 ? 9.581 7.122 -8.789 1.00 82.56 72 ASP A C 1
ATOM 585 O O . ASP A 1 72 ? 10.771 6.924 -9.030 1.00 82.56 72 ASP A O 1
ATOM 589 N N . ASP A 1 73 ? 8.692 7.323 -9.768 1.00 79.94 73 ASP A N 1
ATOM 590 C CA . ASP A 1 73 ? 9.000 7.170 -11.196 1.00 79.94 73 ASP A CA 1
ATOM 591 C C . ASP A 1 73 ? 10.080 8.159 -11.678 1.00 79.94 73 ASP A C 1
ATOM 593 O O . ASP A 1 73 ? 10.950 7.816 -12.483 1.00 79.94 73 ASP A O 1
ATOM 597 N N . VAL A 1 74 ? 10.052 9.404 -11.186 1.00 83.81 74 VAL A N 1
ATOM 598 C CA . VAL A 1 74 ? 11.070 10.419 -11.502 1.00 83.81 74 VAL A CA 1
ATOM 599 C C . VAL A 1 74 ? 12.431 10.017 -10.933 1.00 83.81 74 VAL A C 1
ATOM 601 O O . VAL A 1 74 ? 13.448 10.176 -11.611 1.00 83.81 74 VAL A O 1
ATOM 604 N N . LEU A 1 75 ? 12.478 9.486 -9.709 1.00 83.19 75 LEU A N 1
ATOM 605 C CA . LEU A 1 75 ? 13.723 9.007 -9.105 1.00 83.19 75 LEU A CA 1
ATOM 606 C C . LEU A 1 75 ? 14.313 7.827 -9.881 1.00 83.19 75 LEU A C 1
ATOM 608 O O . LEU A 1 75 ? 15.526 7.798 -10.101 1.00 83.19 75 LEU A O 1
ATOM 612 N N . ASP A 1 76 ? 13.470 6.905 -10.337 1.00 80.00 76 ASP A N 1
ATOM 613 C CA . ASP A 1 76 ? 13.879 5.782 -11.180 1.00 80.00 76 ASP A CA 1
ATOM 614 C C . ASP A 1 76 ? 14.408 6.235 -12.544 1.00 80.00 76 ASP A C 1
ATOM 616 O O . ASP A 1 76 ? 15.426 5.730 -13.027 1.00 80.00 76 ASP A O 1
ATOM 620 N N . TYR A 1 77 ? 13.784 7.256 -13.137 1.00 80.56 77 TYR A N 1
ATOM 621 C CA . TYR A 1 77 ? 14.281 7.865 -14.367 1.00 80.56 77 TYR A CA 1
ATOM 622 C C . TYR A 1 77 ? 15.706 8.412 -14.200 1.00 80.56 77 TYR A C 1
ATOM 624 O O . TYR A 1 77 ? 16.576 8.134 -15.024 1.00 80.56 77 TYR A O 1
ATOM 632 N N . PHE A 1 78 ? 15.990 9.127 -13.107 1.00 83.38 78 PHE A N 1
ATOM 633 C CA . PHE A 1 78 ? 17.339 9.645 -12.839 1.00 83.38 78 PHE A CA 1
ATOM 634 C C . PHE A 1 78 ? 18.374 8.551 -12.546 1.00 83.38 78 PHE A C 1
ATOM 636 O O . PHE A 1 78 ? 19.571 8.774 -12.736 1.00 83.38 78 PHE A O 1
ATOM 643 N N . ARG A 1 79 ? 17.936 7.373 -12.092 1.00 80.38 79 ARG A N 1
ATOM 644 C CA . ARG A 1 79 ? 18.800 6.213 -11.833 1.00 80.38 79 ARG A CA 1
ATOM 645 C C . ARG A 1 79 ? 18.996 5.320 -13.059 1.00 80.38 79 ARG A C 1
ATOM 647 O O . ARG A 1 79 ? 19.770 4.370 -12.981 1.00 80.38 79 ARG A O 1
ATOM 654 N N . ASN A 1 80 ? 18.354 5.636 -14.189 1.00 75.31 80 ASN A N 1
ATOM 655 C CA . ASN A 1 80 ? 18.289 4.787 -15.384 1.00 75.31 80 ASN A CA 1
ATOM 656 C C . ASN A 1 80 ? 17.759 3.368 -15.084 1.00 75.31 80 ASN A C 1
ATOM 658 O O . ASN A 1 80 ? 18.115 2.408 -15.769 1.00 75.31 80 ASN A O 1
ATOM 662 N N . THR A 1 81 ? 16.910 3.228 -14.064 1.00 69.81 81 THR A N 1
ATOM 663 C CA . THR A 1 81 ? 16.276 1.962 -13.648 1.00 69.81 81 THR A CA 1
ATOM 664 C C . THR A 1 81 ? 14.869 1.809 -14.229 1.00 69.81 81 THR A C 1
ATOM 666 O O . THR A 1 81 ? 14.174 0.830 -13.958 1.00 69.81 81 THR A O 1
ATOM 669 N N . THR A 1 82 ? 14.457 2.756 -15.076 1.00 61.69 82 THR A N 1
ATOM 670 C CA . THR A 1 82 ? 13.092 2.935 -15.563 1.00 61.69 82 THR A CA 1
ATOM 671 C C . THR A 1 82 ? 12.533 1.676 -16.227 1.00 61.69 82 THR A C 1
ATOM 673 O O . THR A 1 82 ? 12.946 1.273 -17.316 1.00 61.69 82 THR A O 1
ATOM 676 N N . ARG A 1 83 ? 11.512 1.090 -15.597 1.00 64.56 83 ARG A N 1
ATOM 677 C CA . ARG A 1 83 ? 10.662 0.033 -16.162 1.00 64.56 83 ARG A CA 1
ATOM 678 C C . ARG A 1 83 ? 9.200 0.447 -16.045 1.00 64.56 83 ARG A C 1
ATOM 680 O O . ARG A 1 83 ? 8.439 -0.113 -15.263 1.00 64.56 83 ARG A O 1
ATOM 687 N N . PHE A 1 84 ? 8.813 1.464 -16.811 1.00 68.19 84 PHE A N 1
ATOM 688 C CA . PHE A 1 84 ? 7.423 1.907 -16.850 1.00 68.19 84 PHE A CA 1
ATOM 689 C C . PHE A 1 84 ? 6.587 0.870 -17.610 1.00 68.19 84 PHE A C 1
ATOM 691 O O . PHE A 1 84 ? 6.652 0.783 -18.837 1.00 68.19 84 PHE A O 1
ATOM 698 N N . SER A 1 85 ? 5.851 0.036 -16.877 1.00 82.69 85 SER A N 1
ATOM 699 C CA . SER A 1 85 ? 5.047 -1.046 -17.441 1.00 82.69 85 SER A CA 1
ATOM 700 C C . SER A 1 85 ? 3.671 -1.098 -16.778 1.00 82.69 85 SER A C 1
ATOM 702 O O . SER A 1 85 ? 3.505 -0.746 -15.607 1.00 82.69 85 SER A O 1
ATOM 704 N N . ILE A 1 86 ? 2.661 -1.531 -17.535 1.00 84.50 86 ILE A N 1
ATOM 705 C CA . ILE A 1 86 ? 1.277 -1.627 -17.045 1.00 84.50 86 ILE A CA 1
ATOM 706 C C . ILE A 1 86 ? 1.200 -2.620 -15.877 1.00 84.50 86 ILE A C 1
ATOM 708 O O . ILE A 1 86 ? 0.478 -2.400 -14.906 1.00 84.50 86 ILE A O 1
ATOM 712 N N . GLU A 1 87 ? 1.996 -3.683 -15.938 1.00 88.31 87 GLU A N 1
ATOM 713 C CA . GLU A 1 87 ? 2.148 -4.681 -14.887 1.00 88.31 87 GLU A CA 1
ATOM 714 C C . GLU A 1 87 ? 2.629 -4.042 -13.577 1.00 88.31 87 GLU A C 1
ATOM 716 O O . GLU A 1 87 ? 2.053 -4.290 -12.517 1.00 88.31 87 GLU A O 1
ATOM 721 N N . LEU A 1 88 ? 3.632 -3.160 -13.643 1.00 85.00 88 LEU A N 1
ATOM 722 C CA . LEU A 1 88 ? 4.177 -2.471 -12.472 1.00 85.00 88 LEU A CA 1
ATOM 723 C C . LEU A 1 88 ? 3.156 -1.519 -11.829 1.00 85.00 88 LEU A C 1
ATOM 725 O O . LEU A 1 88 ? 3.122 -1.370 -10.603 1.00 85.00 88 LEU A O 1
ATOM 729 N N . ILE A 1 89 ? 2.302 -0.897 -12.649 1.00 88.38 89 ILE A N 1
ATOM 730 C CA . ILE A 1 89 ? 1.202 -0.038 -12.193 1.00 88.38 89 ILE A CA 1
ATOM 731 C C . ILE A 1 89 ? 0.143 -0.876 -11.472 1.00 88.38 89 ILE A C 1
ATOM 733 O O . ILE A 1 89 ? -0.225 -0.556 -10.342 1.00 88.38 89 ILE A O 1
ATOM 737 N N . LEU A 1 90 ? -0.320 -1.974 -12.082 1.00 91.50 90 LEU A N 1
ATOM 738 C CA . LEU A 1 90 ? -1.316 -2.872 -11.481 1.00 91.50 90 LEU A CA 1
ATOM 739 C C . LEU A 1 90 ? -0.817 -3.472 -10.164 1.00 91.50 90 LEU A C 1
ATOM 741 O O . LEU A 1 90 ? -1.545 -3.496 -9.170 1.00 91.50 90 LEU A O 1
ATOM 745 N N . TYR A 1 91 ? 0.445 -3.891 -10.136 1.00 92.38 91 TYR A N 1
ATOM 746 C CA . TYR A 1 91 ? 1.116 -4.338 -8.924 1.00 92.38 91 TYR A CA 1
ATOM 747 C C . TYR A 1 91 ? 1.158 -3.252 -7.849 1.00 92.38 91 TYR A C 1
ATOM 749 O O . TYR A 1 91 ? 0.859 -3.497 -6.681 1.00 92.38 91 TYR A O 1
ATOM 757 N N . GLY A 1 92 ? 1.489 -2.022 -8.235 1.00 91.50 92 GLY A N 1
ATOM 758 C CA . GLY A 1 92 ? 1.510 -0.897 -7.317 1.00 91.50 92 GLY A CA 1
ATOM 759 C C . GLY A 1 92 ? 0.136 -0.574 -6.720 1.00 91.50 92 GLY A C 1
ATOM 760 O O . GLY A 1 92 ? 0.034 -0.355 -5.512 1.00 91.50 92 GLY A O 1
ATOM 761 N N . ILE A 1 93 ? -0.924 -0.615 -7.534 1.00 93.69 93 ILE A N 1
ATOM 762 C CA . ILE A 1 93 ? -2.316 -0.469 -7.077 1.00 93.69 93 ILE A CA 1
ATOM 763 C C . ILE A 1 93 ? -2.667 -1.580 -6.085 1.00 93.69 93 ILE A C 1
ATOM 765 O O . ILE A 1 93 ? -3.254 -1.308 -5.037 1.00 93.69 93 ILE A O 1
ATOM 769 N N . TYR A 1 94 ? -2.269 -2.819 -6.375 1.00 95.94 94 TYR A N 1
ATOM 770 C CA . TYR A 1 94 ? -2.450 -3.938 -5.459 1.00 95.94 94 TYR A CA 1
ATOM 771 C C . TYR A 1 94 ? -1.785 -3.674 -4.095 1.00 95.94 94 TYR A C 1
ATOM 773 O O . TYR A 1 94 ? -2.448 -3.784 -3.061 1.00 95.94 94 TYR A O 1
ATOM 781 N N . MET A 1 95 ? -0.514 -3.253 -4.079 1.00 96.31 95 MET A N 1
ATOM 782 C CA . MET A 1 95 ? 0.206 -2.946 -2.835 1.00 96.31 95 MET A CA 1
ATOM 783 C C . MET A 1 95 ? -0.459 -1.809 -2.048 1.00 96.31 95 MET A C 1
ATOM 785 O O . MET A 1 95 ? -0.583 -1.905 -0.826 1.00 96.31 95 MET A O 1
ATOM 789 N N . LEU A 1 96 ? -0.946 -0.768 -2.734 1.00 96.44 96 LEU A N 1
ATOM 790 C CA . LEU A 1 96 ? -1.694 0.337 -2.125 1.00 96.44 96 LEU A CA 1
ATOM 791 C C . LEU A 1 96 ? -2.992 -0.142 -1.461 1.00 96.44 96 LEU A C 1
ATOM 793 O O . LEU A 1 96 ? -3.253 0.192 -0.305 1.00 96.44 96 LEU A O 1
ATOM 797 N N . LEU A 1 97 ? -3.808 -0.925 -2.172 1.00 96.56 97 LEU A N 1
ATOM 798 C CA . LEU A 1 97 ? -5.088 -1.426 -1.660 1.00 96.56 97 LEU A CA 1
ATOM 799 C C . LEU A 1 97 ? -4.895 -2.397 -0.496 1.00 96.56 97 LEU A C 1
ATOM 801 O O . LEU A 1 97 ? -5.631 -2.344 0.496 1.00 96.56 97 LEU A O 1
ATOM 805 N N . TRP A 1 98 ? -3.882 -3.256 -0.593 1.00 98.00 98 TRP A N 1
ATOM 806 C CA . TRP A 1 98 ? -3.536 -4.166 0.485 1.00 98.00 98 TRP A CA 1
ATOM 807 C C . TRP A 1 98 ? -3.081 -3.390 1.725 1.00 98.00 98 TRP A C 1
ATOM 809 O O . TRP A 1 98 ? -3.638 -3.586 2.807 1.00 98.00 98 TRP A O 1
ATOM 819 N N . GLY A 1 99 ? -2.161 -2.438 1.555 1.00 97.69 99 GLY A N 1
ATOM 820 C CA . GLY A 1 99 ? -1.717 -1.538 2.616 1.00 97.69 99 GLY A CA 1
ATOM 821 C C . GLY A 1 99 ? -2.876 -0.804 3.283 1.00 97.69 99 GLY A C 1
ATOM 822 O O . GLY A 1 99 ? -3.004 -0.846 4.506 1.00 97.69 99 GLY A O 1
ATOM 823 N N . ALA A 1 100 ? -3.770 -0.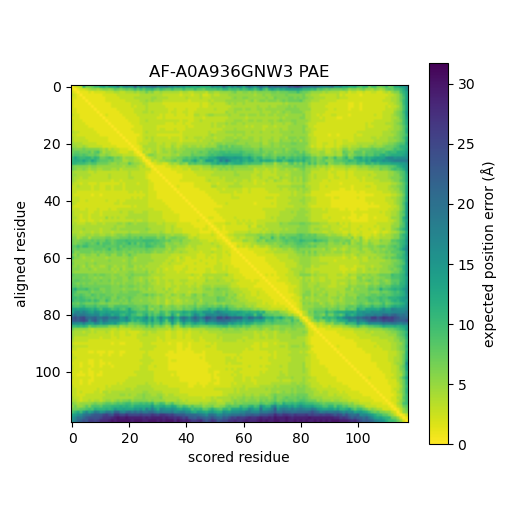202 2.494 1.00 97.31 100 ALA A N 1
ATOM 824 C CA . ALA A 1 100 ? -4.937 0.527 2.990 1.00 97.31 100 ALA A CA 1
ATOM 825 C C . ALA A 1 100 ? -5.863 -0.353 3.839 1.00 97.31 100 ALA A C 1
ATOM 827 O O . ALA A 1 100 ? -6.295 0.056 4.918 1.00 97.31 100 ALA A O 1
ATOM 828 N N . SER A 1 101 ? -6.108 -1.585 3.387 1.00 97.38 101 SER A N 1
ATOM 829 C CA . SER A 1 101 ? -6.927 -2.565 4.108 1.00 97.38 101 SER A CA 1
ATOM 830 C C . SER A 1 101 ? -6.309 -2.924 5.463 1.00 97.38 101 SER A C 1
ATOM 832 O O . SER A 1 101 ? -6.996 -2.926 6.486 1.00 97.38 101 SER A O 1
ATOM 834 N N . VAL A 1 102 ? -4.996 -3.182 5.492 1.00 97.44 102 VAL A N 1
ATOM 835 C CA . VAL A 1 102 ? -4.275 -3.495 6.733 1.00 97.44 102 VAL A CA 1
ATOM 836 C C . VAL A 1 102 ? -4.256 -2.284 7.667 1.00 97.44 102 VAL A C 1
ATOM 838 O O . VAL A 1 102 ? -4.539 -2.447 8.851 1.00 97.44 102 VAL A O 1
ATOM 841 N N . GLY A 1 103 ? -3.992 -1.077 7.159 1.00 96.38 103 GLY A N 1
ATOM 842 C CA . GLY A 1 103 ? -3.954 0.159 7.950 1.00 96.38 103 GLY A CA 1
ATOM 843 C C . GLY A 1 103 ? -5.283 0.479 8.628 1.00 96.38 103 GLY A C 1
ATOM 844 O O . GLY A 1 103 ? -5.316 0.758 9.829 1.00 96.38 103 GLY A O 1
ATOM 845 N N . TYR A 1 104 ? -6.387 0.340 7.893 1.00 96.06 104 TYR A N 1
ATOM 846 C CA . TYR A 1 104 ? -7.735 0.506 8.433 1.00 96.06 104 TYR A CA 1
ATOM 847 C C . TYR A 1 104 ? -8.017 -0.476 9.585 1.00 96.06 104 TYR A C 1
ATOM 849 O O . TYR A 1 104 ? -8.373 -0.072 10.697 1.00 96.06 104 TYR A O 1
ATOM 857 N N . LEU A 1 105 ? -7.789 -1.775 9.355 1.00 95.75 105 LEU A N 1
ATOM 858 C CA . LEU A 1 105 ? -8.010 -2.816 10.365 1.00 95.75 105 LEU A CA 1
ATOM 859 C C . LEU A 1 105 ? -7.067 -2.683 11.567 1.00 95.75 105 LEU A C 1
ATOM 861 O O . LEU A 1 105 ? -7.441 -3.015 12.696 1.00 95.75 105 LEU A O 1
ATOM 865 N N . PHE A 1 106 ? -5.845 -2.207 11.338 1.00 95.31 106 PHE A N 1
ATOM 866 C CA . PHE A 1 106 ? -4.842 -2.018 12.375 1.00 95.31 106 PHE A CA 1
ATOM 867 C C . PHE A 1 106 ? -5.278 -0.971 13.397 1.00 95.31 106 PHE A C 1
ATOM 869 O O . PHE A 1 106 ? -5.2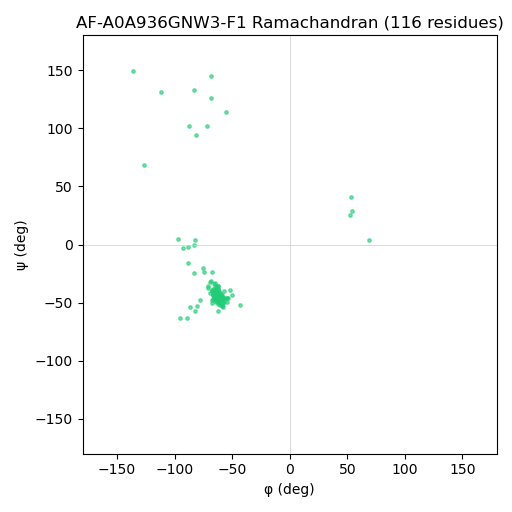05 -1.229 14.600 1.00 95.31 106 PHE A O 1
ATOM 876 N N . ILE A 1 107 ? -5.806 0.171 12.948 1.00 94.44 107 ILE A N 1
ATOM 877 C CA . ILE A 1 107 ? -6.275 1.201 13.878 1.00 94.44 107 ILE A CA 1
ATOM 878 C C . ILE A 1 107 ? -7.553 0.780 14.602 1.00 94.44 107 ILE A C 1
ATOM 880 O O . ILE A 1 107 ? -7.654 1.014 15.808 1.00 94.44 107 ILE A O 1
ATOM 884 N N . ILE A 1 108 ? -8.479 0.083 13.933 1.00 92.25 108 ILE A N 1
ATOM 885 C CA . ILE A 1 108 ? -9.633 -0.529 14.616 1.00 92.25 108 ILE A CA 1
ATOM 886 C C . ILE A 1 108 ? -9.156 -1.428 15.757 1.00 92.25 108 ILE A C 1
ATOM 888 O O . ILE A 1 108 ? -9.667 -1.345 16.875 1.00 92.25 108 ILE A O 1
ATOM 892 N N . PHE A 1 109 ? -8.151 -2.265 15.496 1.00 91.50 109 PHE A N 1
ATOM 893 C CA . PHE A 1 109 ? -7.588 -3.140 16.514 1.00 91.50 109 PHE A CA 1
ATOM 894 C C . PHE A 1 109 ? -6.950 -2.360 17.674 1.00 91.50 109 PHE A C 1
ATOM 896 O O . PHE A 1 109 ? -7.219 -2.685 18.831 1.00 91.50 109 PHE A O 1
ATOM 903 N N . ILE A 1 110 ? -6.139 -1.334 17.391 1.00 91.44 110 ILE A N 1
ATOM 904 C CA . ILE A 1 110 ? -5.516 -0.505 18.435 1.00 91.44 110 ILE A CA 1
ATOM 905 C C . ILE A 1 110 ? -6.581 0.177 19.295 1.00 91.44 110 ILE A C 1
ATOM 907 O O . ILE A 1 110 ? -6.500 0.124 20.522 1.00 91.44 110 ILE A O 1
ATOM 911 N N . LYS A 1 111 ? -7.600 0.785 18.677 1.00 88.62 111 LYS A N 1
ATOM 912 C CA . LYS A 1 111 ? -8.652 1.486 19.421 1.00 88.62 111 LYS A CA 1
ATOM 913 C C . LYS A 1 111 ? -9.493 0.522 20.252 1.00 88.62 111 LYS A C 1
ATOM 915 O O . LYS A 1 111 ? -9.722 0.795 21.422 1.00 88.62 111 LYS A O 1
ATOM 920 N N . SER A 1 112 ? -9.872 -0.628 19.691 1.00 86.12 112 SER A N 1
ATOM 921 C CA . SER A 1 112 ? -10.584 -1.682 20.426 1.00 86.12 112 SER A CA 1
ATOM 922 C C . SER A 1 112 ? -9.806 -2.147 21.660 1.00 86.12 112 SER A C 1
ATOM 924 O O . SER A 1 112 ? -10.405 -2.312 22.719 1.00 86.12 112 SER A O 1
ATOM 926 N N . LYS A 1 113 ? -8.478 -2.286 21.559 1.00 83.62 113 LYS A N 1
ATOM 927 C CA . LYS A 1 113 ? -7.626 -2.646 22.701 1.00 83.62 113 LYS A CA 1
ATOM 928 C C . LYS A 1 113 ? -7.566 -1.539 23.761 1.00 83.62 113 LYS A C 1
ATOM 930 O O . LYS A 1 113 ? -7.592 -1.841 24.949 1.00 83.62 113 LYS A O 1
ATOM 935 N N . ASN A 1 114 ? -7.501 -0.273 23.346 1.00 79.31 114 ASN A N 1
ATOM 936 C CA . ASN A 1 114 ? -7.423 0.869 24.264 1.00 79.31 114 ASN A CA 1
ATOM 937 C C . ASN A 1 114 ? -8.760 1.191 24.954 1.00 79.31 114 ASN A C 1
ATOM 939 O O . ASN A 1 114 ? -8.757 1.784 26.026 1.00 79.31 114 ASN A O 1
ATOM 943 N N . SER A 1 115 ? -9.896 0.804 24.367 1.00 74.31 115 SER A N 1
ATOM 944 C CA . SER A 1 115 ? -11.231 1.047 24.934 1.00 74.31 115 SER A CA 1
ATOM 945 C C . SER A 1 115 ? -11.677 0.025 25.992 1.00 74.31 115 SER A C 1
ATOM 947 O O . SER A 1 115 ? -12.804 0.122 26.461 1.00 74.31 115 SER A O 1
ATOM 949 N N . GLY A 1 116 ? -10.835 -0.941 26.381 1.00 57.09 116 GLY A N 1
ATOM 950 C CA . GLY A 1 116 ? -11.085 -1.822 27.533 1.00 57.09 116 GLY A CA 1
ATOM 951 C C . GLY A 1 116 ? -12.231 -2.836 27.395 1.00 57.09 116 GLY A C 1
ATOM 952 O O . GLY A 1 116 ? -12.494 -3.556 28.350 1.00 57.09 116 GLY A O 1
ATOM 953 N N . ASN A 1 117 ? -12.888 -2.939 26.236 1.00 49.12 117 ASN A N 1
ATOM 954 C CA . ASN A 1 117 ? -13.945 -3.927 26.013 1.00 49.12 117 ASN A CA 1
ATOM 955 C C . ASN A 1 117 ? -13.335 -5.292 25.656 1.00 49.12 117 ASN A C 1
ATOM 957 O O . ASN A 1 117 ? -13.028 -5.556 24.489 1.00 49.12 117 ASN A O 1
ATOM 961 N N . PHE A 1 118 ? -13.166 -6.124 26.685 1.00 48.50 118 PHE A N 1
ATOM 962 C CA . PHE A 1 118 ? -13.149 -7.583 26.592 1.00 48.50 118 PHE A CA 1
ATOM 963 C C . PHE A 1 118 ? -14.493 -8.132 27.060 1.00 48.50 118 PHE A C 1
ATOM 965 O O . PHE A 1 118 ? -14.995 -7.627 28.088 1.00 48.50 118 PHE A O 1
#

Sequence (118 aa):
MKFVSIALVVGLILLYFVIAALKIDLFNWEMLIHSGIRFFTGFIILGIGYFYEHKIQLKISIYLVLGLFLADDVLDYFRNTTRFSIELILYGIYMLLWGASVGYLFIIFIKSKN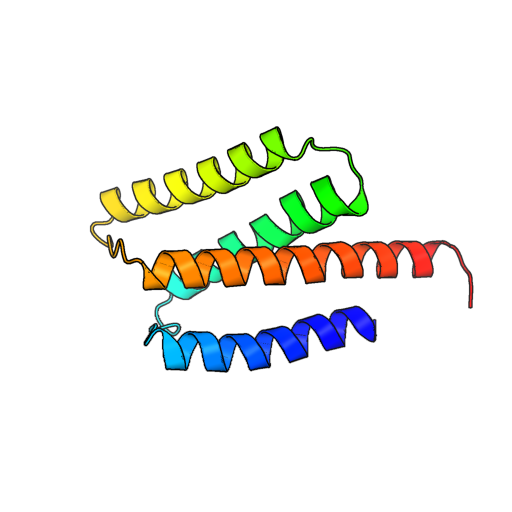SGNF

Radius of gyration: 15.57 Å; Cα contacts (8 Å, |Δi|>4): 109; chains: 1; bounding box: 33×30×45 Å

Solvent-accessible surface area (backbone atoms only — not comparable to full-atom values): 6216 Å² t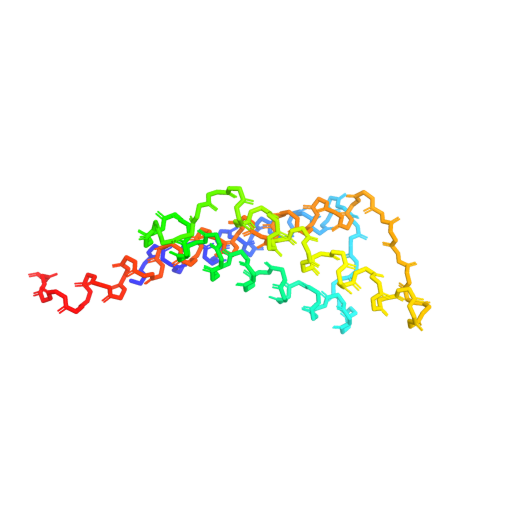otal; per-residue (Å²): 100,69,68,38,54,48,49,52,51,53,45,53,56,50,46,54,52,51,35,67,74,55,69,58,74,61,86,42,70,67,46,45,50,52,48,49,53,34,18,50,46,13,15,50,46,44,6,33,30,32,73,60,67,60,76,40,54,68,71,57,44,50,50,51,53,51,50,51,50,51,51,50,54,52,54,30,51,78,68,74,65,67,73,91,45,73,54,56,50,54,49,44,51,49,32,21,54,49,19,15,55,38,27,32,45,43,50,54,42,54,50,49,63,73,66,69,74,125

Secondary structure (DSSP, 8-state):
-HHHHHHHHHHHHHHHHHHHHHT----SHHHHHHHHHHHHHIIIIIIIIIIIT--S-HHHHHHHHHHHHHHHHHHHHHHT-----HHHHHHHHHHHHHHHHHHHHHHHHHHHHHTT--

=== Feature glossary ===
The record interleaves many kinds of information about one protein. Here is each kind framed as the question it answers.

Q: Are the domains correctly placed relative to each other?
A: Predicted aligned error is AlphaFold's pairwise confidence. Unlike pLDDT (per-residue), PAE is per-residue-pair and captures whether two parts of the structure are correctly placed relative to each other. Units are ångströms of expected positional error.

Q: Which residues are in helices, strands, or loops?
A: Eight-state secondary structure (DSSP): H is the canonical α-helix, G the tighter 3₁₀-helix, I the wider π-helix; E/B are β-structure, T and S are turns and bends, and '-' is everything else. DSSP derives these from the pattern of main-chain N–H···O=C hydrogen bonds, not from the sequence.

Q: What if only a Cα trace is available?
A: P-SEA three-state annotation labels each residue as helix, strand, or coil based purely on the geometry of the Cα trace. It serves as a fallback when the full backbone (and thus DSSP) is unavailable.

Q: What are the backbone torsion angles?
A: φ (phi) and ψ (psi) are the two rotatable backbone dihedrals per residue: φ is the C(i-1)–N–Cα–C torsion, ψ is the N–Cα–C–N(i+1) torsion, both in degrees on (−180°, 180°]. α-helical residues cluster near (−60°, −45°); β-strand residues near (−120°, +130°). A Ramachandran plot is simply a scatter of (φ, ψ) for every residue.

Q: What known structures does this most resemble?
A: Structural nearest neighbors (via Foldseek easy-search vs the PDB). Reported per hit: target PDB id, E-value, and alignment TM-score. A TM-score above ~0.5 is the conventional threshold for 'same fold'.

Q: What family and function is it annotated with?
A: Database cross-references. InterPro integrates a dozen domain/family signature databases into unified entries with residue-range hits. GO terms attach function/process/location labels with evidence codes. CATH codes position the fold in a four-level structural taxonomy. Organism is the NCBI-taxonomy species name.

Q: Which residues are buried vs exposed?
A: Solvent accessibility: the surface area of each residue that a 1.4 Å water probe can touch, in Å². When only backbone atoms are present the absolute values are lower than full-atom SASA (side chains contribute most of the area) and are flagged as backbone-only.

Q: What do the diagnostic plots show?
A: Three diagnostic plots accompany the record. The Cα contact map visualizes the tertiary structure as a 2D adjacency matrix (8 Å cutoff, sequence-local contacts suppressed). The Ramachandran plot shows the distribution of backbone (φ, ψ) torsions, with points in the α and β basins reflecting secondary structure content. The PAE plot shows AlphaFold's inter-residue confidence as a color matrix.

Q: What is the amino-acid chain?
A: The amino-acid sequence is the protein's primary structure: the linear order of residues from the N-terminus to the C-terminus, written in one-letter code. Everything else here — the 3D coordinates, the secondary structure, the domain annotations — is ultimately a consequence of this string.

Q: What do the rendered images show?
A: The six renders are orthographic views along the three Cartesian axes in both directions. Representation (cartoon, sticks, or surface) and color scheme (sequence-rainbow or by-chain) vary across proteins so the training set covers all the common visualization conventions.

Q: Where is each backbone atom in 3D?
A: The mmCIF table is the protein's shape written out atom by atom. For each backbone N, Cα, C, and carbonyl O, it records an (x, y, z) coordinate triple in Å plus the residue type, chain letter, and residue number.

Q: How mobile is each atom in the crystal?
A: For experimental (PDB) structures, the B-factor (temperature factor) quantifies the positional spread of each atom in the crystal — a combination of thermal vibration and static disorder — in units of Å². High B-factors mark flexible loops or poorly resolved regions; low B-factors mark the rigid, well-ordered core.

Q: How big and how compact is the whole molecule?
A: Three whole-structure scalars: the radius of gyration (RMS distance of Cα from centroid, in Å), the count of Cα–Cα contacts (pairs closer than 8 Å and separated by more than four residues in sequence — i.e. tertiary, not local, contacts), and the bounding-box dimensions. Together they distinguish compact globular folds from extended fibres or disordered chains.

Q: What does the local fold look like, residue by residue?
A: A 3Di character summarizes, for each residue, the relative orientation of the Cα frame of its nearest spatial neighbor. Because it encodes fold topology rather than chemistry, 3Di alignments detect remote structural similarity that sequence alignment misses.

Q: How confident is the AlphaFold model at each residue?
A: For AlphaFold models, the B-factor field carries pLDDT — the model's own estimate of local accuracy on a 0–100 scale. Regions with pLDDT<50 should be treated as essentially unmodeled; they often correspond to intrinsically disordered segments.